Protein AF-A0A372BGS7-F1 (afdb_monomer_lite)

pLDDT: mean 71.55, std 15.85, range [37.12, 92.19]

Structure (mmCIF, N/CA/C/O backbone):
data_AF-A0A372BGS7-F1
#
_entry.id   AF-A0A372BGS7-F1
#
loop_
_atom_site.group_PDB
_atom_site.id
_atom_site.type_symbol
_atom_site.label_atom_id
_atom_site.label_alt_id
_atom_site.label_comp_id
_atom_site.label_asym_id
_atom_site.label_entity_id
_atom_site.label_seq_id
_atom_site.pdbx_PDB_ins_code
_atom_site.Cartn_x
_atom_site.Cartn_y
_atom_site.C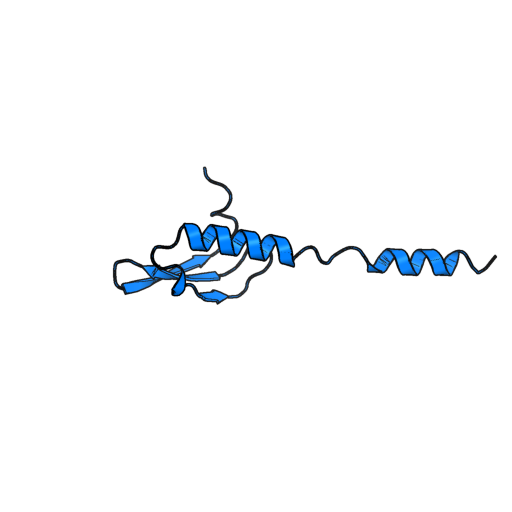artn_z
_atom_site.occupancy
_atom_site.B_iso_or_equiv
_atom_site.auth_seq_id
_atom_site.auth_comp_id
_atom_site.auth_asym_id
_atom_site.auth_atom_id
_atom_site.pdbx_PDB_model_num
ATOM 1 N N . MET A 1 1 ? -30.780 3.563 44.269 1.00 49.47 1 MET A N 1
ATOM 2 C CA . MET A 1 1 ? -30.211 4.624 43.400 1.00 49.47 1 MET A CA 1
ATOM 3 C C . MET A 1 1 ? -28.704 4.433 43.141 1.00 49.47 1 MET A C 1
ATOM 5 O O . MET A 1 1 ? -27.947 5.387 43.195 1.00 49.47 1 MET A O 1
ATOM 9 N N . LYS A 1 2 ? -28.243 3.199 42.866 1.00 50.78 2 LYS A N 1
ATOM 10 C CA . LYS A 1 2 ? -26.811 2.877 42.648 1.00 50.78 2 LYS A CA 1
ATOM 11 C C . LYS A 1 2 ? -26.556 2.078 41.357 1.00 50.78 2 LYS A C 1
ATOM 13 O O . LYS A 1 2 ? -25.416 1.813 41.009 1.00 50.78 2 LYS A O 1
ATOM 18 N N . LYS A 1 3 ? -27.632 1.710 40.643 1.00 51.81 3 LYS A N 1
ATOM 19 C CA . LYS A 1 3 ? -27.596 0.881 39.425 1.00 51.81 3 LYS A CA 1
ATOM 20 C C . LYS A 1 3 ? -27.355 1.690 38.141 1.00 51.81 3 LYS A C 1
ATOM 22 O O . LYS A 1 3 ? -26.894 1.130 37.160 1.00 51.81 3 LYS A O 1
ATOM 27 N N . ILE A 1 4 ? -27.622 3.001 38.164 1.00 56.88 4 ILE A N 1
ATOM 28 C CA . ILE A 1 4 ? -27.514 3.874 36.980 1.00 56.88 4 ILE A CA 1
ATOM 29 C C . ILE A 1 4 ? -26.052 4.275 36.699 1.00 56.88 4 ILE A C 1
ATOM 31 O O . ILE A 1 4 ? -25.681 4.465 35.549 1.00 56.88 4 ILE A O 1
ATOM 35 N N . ILE A 1 5 ? -25.190 4.304 37.725 1.00 57.44 5 ILE A N 1
ATOM 36 C CA . ILE A 1 5 ? -23.762 4.653 37.580 1.00 57.44 5 ILE A CA 1
ATOM 37 C C . ILE A 1 5 ? -22.971 3.556 36.844 1.00 57.44 5 ILE A C 1
ATOM 39 O O . ILE A 1 5 ? -21.992 3.848 36.171 1.00 57.44 5 ILE A O 1
ATOM 43 N N . PHE A 1 6 ? -23.407 2.295 36.915 1.00 52.84 6 PHE A N 1
ATOM 44 C CA . PHE A 1 6 ? -22.729 1.196 36.217 1.00 52.84 6 PHE A CA 1
ATOM 45 C C . PHE A 1 6 ? -23.041 1.138 34.715 1.00 52.84 6 PHE A C 1
ATOM 47 O O . PHE A 1 6 ? -22.252 0.581 33.958 1.00 52.84 6 PHE A O 1
ATOM 54 N N . LEU A 1 7 ? -24.159 1.722 34.268 1.00 54.03 7 LEU A N 1
ATOM 55 C CA . LEU A 1 7 ? -24.585 1.629 32.870 1.00 54.03 7 LEU A CA 1
ATOM 56 C C . LEU A 1 7 ? -23.813 2.595 31.956 1.00 54.03 7 LEU A C 1
ATOM 58 O O . LEU A 1 7 ? -23.579 2.279 30.794 1.00 54.03 7 LEU A O 1
ATOM 62 N N . SER A 1 8 ? -23.348 3.735 32.477 1.00 55.00 8 SER A N 1
ATOM 63 C CA . SER A 1 8 ? -22.560 4.709 31.706 1.00 55.00 8 SER A CA 1
ATOM 64 C C . SER A 1 8 ? -21.117 4.265 31.444 1.00 55.00 8 SER A C 1
ATOM 66 O O . SER A 1 8 ? -20.526 4.681 30.451 1.00 55.00 8 SER A O 1
ATOM 68 N N . LEU A 1 9 ? -20.556 3.387 32.283 1.00 54.16 9 LEU A N 1
ATOM 69 C CA . LEU A 1 9 ? -19.179 2.908 32.130 1.00 54.16 9 LEU A CA 1
ATOM 70 C C . LEU A 1 9 ? -19.027 1.898 30.977 1.00 54.16 9 LEU A C 1
ATOM 72 O O . LEU A 1 9 ? -17.964 1.809 30.371 1.00 54.16 9 LEU A O 1
ATOM 76 N N . VAL A 1 10 ? -20.096 1.172 30.635 1.00 55.84 10 VAL A N 1
ATOM 77 C CA . VAL A 1 10 ? -20.071 0.142 29.581 1.00 55.84 10 VAL A CA 1
ATOM 78 C C . VAL A 1 10 ? -20.196 0.752 28.179 1.00 55.84 10 VAL A C 1
ATOM 80 O O . VAL A 1 10 ? -19.582 0.254 27.239 1.00 55.84 10 VAL A O 1
ATOM 83 N N . LEU A 1 11 ? -20.916 1.871 28.025 1.00 54.84 11 LEU A N 1
ATOM 84 C CA . LEU A 1 11 ? -21.039 2.561 26.732 1.00 54.84 11 LEU A CA 1
ATOM 85 C C . LEU A 1 11 ? -19.790 3.367 26.331 1.00 54.84 11 LEU A C 1
ATOM 87 O O . LEU A 1 11 ? -19.604 3.636 25.148 1.00 54.84 11 LEU A O 1
ATOM 91 N N . GLY A 1 12 ? -18.920 3.727 27.280 1.00 52.69 12 GLY A N 1
ATOM 92 C CA . GLY A 1 12 ? -17.718 4.526 27.007 1.00 52.69 12 GLY A CA 1
ATOM 93 C C . GLY A 1 12 ? -16.570 3.772 26.322 1.00 52.69 12 GLY A C 1
ATOM 94 O O . GLY A 1 12 ? -15.653 4.408 25.815 1.00 52.69 12 GLY A O 1
ATOM 95 N N . LEU A 1 13 ? -16.603 2.435 26.287 1.00 51.16 13 LEU A N 1
ATOM 96 C CA . LEU A 1 13 ? -15.476 1.604 25.832 1.00 51.16 13 LEU A CA 1
ATOM 97 C C . LEU A 1 13 ? -15.624 1.048 24.405 1.00 51.16 13 LEU A C 1
ATOM 99 O O . LEU A 1 13 ? -14.707 0.402 23.906 1.00 51.16 13 LEU A O 1
ATOM 103 N N . VAL A 1 14 ? -16.755 1.283 23.732 1.00 53.88 14 VAL A N 1
ATOM 104 C CA . VAL A 1 14 ? -17.049 0.659 22.422 1.00 53.88 14 VAL A CA 1
ATOM 105 C C . VAL A 1 14 ? -16.654 1.547 21.230 1.00 53.88 14 VAL A C 1
ATOM 107 O O . VAL A 1 14 ? -16.548 1.070 20.102 1.00 53.88 14 VAL A O 1
ATOM 110 N N . GLY A 1 15 ? -16.390 2.835 21.439 1.00 55.09 15 GLY A N 1
ATOM 111 C 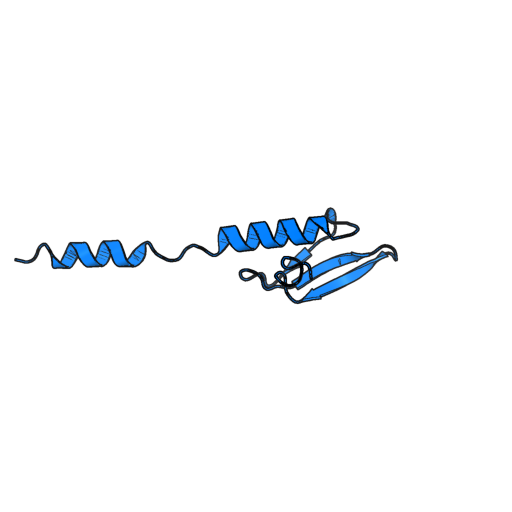CA . GLY A 1 15 ? -16.143 3.773 20.345 1.00 55.09 15 GLY A CA 1
ATOM 112 C C . GLY A 1 15 ? -14.679 4.159 20.199 1.00 55.09 15 GLY A C 1
ATOM 113 O O . GLY A 1 15 ? -14.317 5.158 20.794 1.00 55.09 15 GLY A O 1
ATOM 114 N N . ILE A 1 16 ? -13.883 3.397 19.429 1.00 55.09 16 ILE A N 1
ATOM 115 C CA . ILE A 1 16 ? -12.810 3.850 18.499 1.00 55.09 16 ILE A CA 1
ATOM 116 C C . ILE A 1 16 ? -11.942 2.663 18.013 1.00 55.09 16 ILE A C 1
ATOM 118 O O . ILE A 1 16 ? -10.764 2.565 18.325 1.00 55.09 16 ILE A O 1
ATOM 122 N N . ASN A 1 17 ? -12.480 1.763 17.184 1.00 55.38 17 ASN A N 1
ATOM 123 C CA . ASN A 1 17 ? -11.648 0.815 16.411 1.00 55.38 17 ASN A CA 1
ATOM 124 C C . ASN A 1 17 ? -11.811 1.036 14.894 1.00 55.38 17 ASN A C 1
ATOM 126 O O . ASN A 1 17 ? -11.954 0.097 14.120 1.00 55.38 17 ASN A O 1
ATOM 130 N N . GLY A 1 18 ? -11.831 2.301 14.458 1.00 56.41 18 GLY A N 1
ATOM 131 C CA . GLY A 1 18 ? -12.051 2.683 13.053 1.00 56.41 18 GLY A CA 1
ATOM 132 C C . GLY A 1 18 ? -10.818 2.609 12.139 1.00 56.41 18 GLY A C 1
ATOM 133 O O . GLY A 1 18 ? -10.934 2.903 10.953 1.00 56.41 18 GLY A O 1
ATOM 134 N N . CYS A 1 19 ? -9.641 2.236 12.653 1.00 59.22 19 CYS A N 1
ATOM 135 C CA . CYS A 1 19 ? -8.384 2.326 11.895 1.00 59.22 19 CYS A CA 1
ATOM 136 C C . CYS A 1 19 ? -8.256 1.250 10.796 1.00 59.22 19 CYS A C 1
ATOM 138 O O . CYS A 1 19 ? -7.647 1.487 9.759 1.00 59.22 19 CYS A O 1
ATOM 140 N N . SER A 1 20 ? -8.894 0.089 10.964 1.00 66.50 20 SER A N 1
ATOM 141 C CA . SER A 1 20 ? -8.673 -1.074 10.090 1.00 66.50 20 SER A CA 1
ATOM 142 C C . SER A 1 20 ? -9.280 -0.939 8.687 1.00 66.50 20 SER A C 1
ATOM 144 O O . SER A 1 20 ? -8.724 -1.459 7.722 1.00 66.50 20 SER A O 1
ATOM 146 N N . LYS A 1 21 ? -10.424 -0.252 8.551 1.00 76.38 21 LYS A N 1
ATOM 147 C CA . LYS A 1 21 ? -11.109 -0.091 7.253 1.00 76.38 21 LYS A CA 1
ATOM 148 C C . LYS A 1 21 ? -10.346 0.862 6.334 1.00 76.38 21 LYS A C 1
ATOM 150 O O . LYS A 1 21 ? -10.137 0.558 5.165 1.00 76.38 21 LYS A O 1
ATOM 155 N N . VAL A 1 22 ? -9.883 1.971 6.903 1.00 79.44 22 VAL A N 1
ATOM 156 C CA . VAL A 1 22 ? -9.146 3.023 6.196 1.00 79.44 22 VAL A CA 1
ATOM 157 C C . VAL A 1 22 ? -7.812 2.511 5.650 1.00 79.44 22 VAL A C 1
ATOM 159 O O . VAL A 1 22 ? -7.464 2.778 4.502 1.00 79.44 22 VAL A O 1
ATOM 162 N N . GLU A 1 23 ? -7.068 1.743 6.446 1.00 79.62 23 GLU A N 1
ATOM 163 C CA . GLU A 1 23 ? -5.773 1.200 6.019 1.00 79.62 23 GLU A CA 1
ATOM 164 C C . GLU A 1 23 ? -5.918 0.203 4.870 1.00 79.62 23 GLU A C 1
ATOM 166 O O . GLU A 1 23 ? -5.100 0.197 3.951 1.00 79.62 23 GLU A O 1
ATOM 171 N N . LYS A 1 24 ? -6.973 -0.619 4.896 1.00 83.06 24 LYS A N 1
ATOM 172 C CA . LYS A 1 24 ? -7.261 -1.570 3.822 1.00 83.06 24 LYS A CA 1
ATOM 173 C C . LYS A 1 24 ? -7.569 -0.849 2.507 1.00 83.06 24 LYS A C 1
ATOM 175 O O . LYS A 1 24 ? -6.930 -1.143 1.502 1.00 83.06 24 LYS A O 1
ATOM 180 N N . GLU A 1 25 ? -8.480 0.122 2.536 1.00 83.94 25 GLU A N 1
ATOM 181 C CA . GLU A 1 25 ? -8.855 0.910 1.352 1.00 83.94 25 GLU A CA 1
ATOM 182 C C . GLU A 1 25 ? -7.649 1.662 0.771 1.00 83.94 25 GLU A C 1
ATOM 184 O O . GLU A 1 25 ? -7.431 1.662 -0.438 1.00 83.94 25 GLU A O 1
ATOM 189 N N . SER A 1 26 ? -6.807 2.230 1.635 1.00 81.81 26 SER A N 1
ATOM 190 C CA . SER A 1 26 ? -5.590 2.931 1.216 1.00 81.81 26 SER A CA 1
ATOM 191 C C . SER A 1 26 ? -4.571 2.004 0.544 1.00 81.81 26 SER A C 1
ATOM 193 O O . SER A 1 26 ? -3.960 2.375 -0.458 1.00 81.81 26 SER A O 1
ATOM 195 N N . LYS A 1 27 ? -4.391 0.782 1.063 1.00 85.25 27 LYS A N 1
ATOM 196 C CA . LYS A 1 27 ? -3.505 -0.218 0.449 1.00 85.25 27 LYS A CA 1
ATOM 197 C C . LYS A 1 27 ? -4.016 -0.659 -0.918 1.00 85.25 27 LYS A C 1
ATOM 199 O O . LYS A 1 27 ? -3.238 -0.685 -1.865 1.00 85.25 27 LYS A O 1
ATOM 204 N N . GLU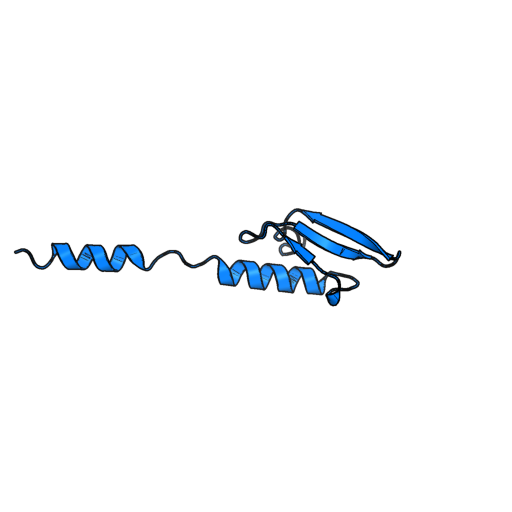 A 1 28 ? -5.304 -0.973 -1.024 1.00 88.50 28 GLU A N 1
ATOM 205 C CA . GLU A 1 28 ? -5.935 -1.387 -2.284 1.00 88.50 28 GLU A CA 1
ATOM 206 C C . GLU A 1 28 ? -5.832 -0.290 -3.351 1.00 88.50 28 GLU A C 1
ATOM 208 O O . GLU A 1 28 ? -5.444 -0.570 -4.488 1.00 88.50 28 GLU A O 1
ATOM 213 N N . ALA A 1 29 ? -6.080 0.968 -2.970 1.00 85.25 29 ALA A N 1
ATOM 214 C CA . ALA A 1 29 ? -5.923 2.111 -3.860 1.00 85.25 29 ALA A CA 1
ATOM 215 C C . ALA A 1 29 ? -4.485 2.229 -4.380 1.00 85.25 29 ALA A C 1
ATOM 21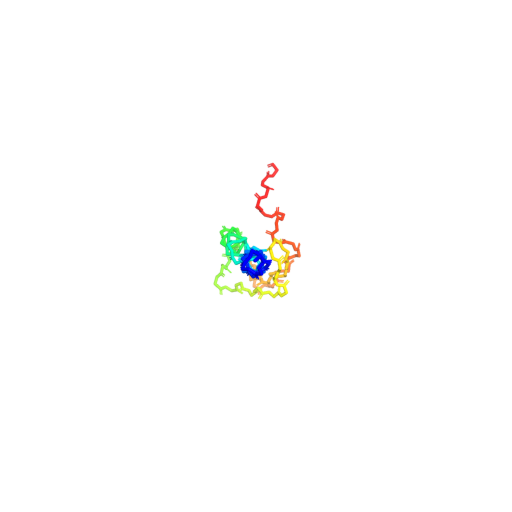7 O O . AL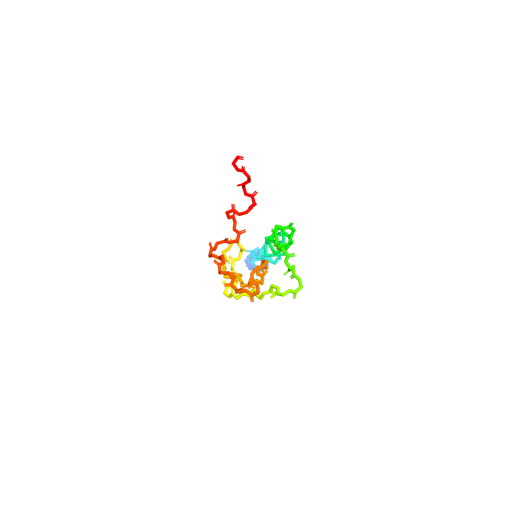A A 1 29 ? -4.284 2.347 -5.587 1.00 85.25 29 ALA A O 1
ATOM 218 N N . ILE A 1 30 ? -3.471 2.122 -3.515 1.00 84.88 30 ILE A N 1
ATOM 219 C CA . ILE A 1 30 ? -2.076 2.172 -3.968 1.00 84.88 30 ILE A CA 1
ATOM 220 C C . ILE A 1 30 ? -1.731 1.014 -4.888 1.00 84.88 30 ILE A C 1
ATOM 222 O O . ILE A 1 30 ? -1.181 1.265 -5.956 1.00 84.88 30 ILE A O 1
ATOM 226 N N . LEU A 1 31 ? -2.059 -0.225 -4.518 1.00 88.62 31 LEU A N 1
ATOM 227 C CA . LEU A 1 31 ? -1.744 -1.400 -5.336 1.00 88.62 31 LEU A CA 1
ATOM 228 C C . LEU A 1 31 ? -2.267 -1.251 -6.771 1.00 88.62 31 LEU A C 1
ATOM 230 O O . LEU A 1 31 ? -1.565 -1.615 -7.707 1.00 88.62 31 LEU A O 1
ATOM 234 N N . SER A 1 32 ? -3.437 -0.629 -6.959 1.00 88.69 32 SER A N 1
ATOM 235 C CA . SER A 1 32 ? -3.993 -0.361 -8.294 1.00 88.69 32 SER A CA 1
ATOM 236 C C . SER A 1 32 ? -3.176 0.623 -9.148 1.00 88.69 32 SER A C 1
ATOM 238 O O . SER A 1 32 ? -3.302 0.630 -10.371 1.00 88.69 32 SER A O 1
ATOM 240 N N . THR A 1 33 ? -2.328 1.443 -8.522 1.00 84.12 33 THR A N 1
ATOM 241 C CA . THR A 1 33 ? -1.489 2.453 -9.192 1.00 84.12 33 THR A CA 1
ATOM 242 C C . THR A 1 33 ? -0.057 1.984 -9.450 1.00 84.12 33 THR A C 1
ATOM 244 O O . THR A 1 33 ? 0.660 2.596 -10.244 1.00 84.12 33 THR A O 1
ATOM 247 N N . LEU A 1 34 ? 0.383 0.912 -8.784 1.00 85.75 34 LEU A N 1
ATOM 248 C CA . LEU A 1 34 ? 1.754 0.424 -8.875 1.00 85.75 34 LEU A CA 1
ATOM 249 C C . LEU A 1 34 ? 1.984 -0.393 -10.147 1.00 85.75 34 LEU A C 1
ATOM 251 O O . LEU A 1 34 ? 1.113 -1.112 -10.627 1.00 85.75 34 LEU A O 1
ATOM 255 N N . LYS A 1 35 ? 3.210 -0.318 -10.674 1.00 88.31 35 LYS A N 1
ATOM 256 C CA . LYS A 1 35 ? 3.615 -1.099 -11.850 1.00 88.31 35 LYS A CA 1
ATOM 257 C C . LYS A 1 35 ? 3.710 -2.597 -11.553 1.00 88.31 35 LYS A C 1
ATOM 259 O O . LYS A 1 35 ? 3.367 -3.404 -12.412 1.00 88.31 35 LYS A O 1
ATOM 264 N N . ASP A 1 36 ? 4.213 -2.930 -10.369 1.00 89.88 36 ASP A N 1
ATOM 265 C CA . ASP A 1 36 ? 4.386 -4.288 -9.858 1.00 89.88 36 ASP A CA 1
ATOM 266 C C . ASP A 1 36 ? 3.805 -4.351 -8.431 1.00 89.88 36 ASP A C 1
ATOM 268 O O . ASP A 1 36 ? 4.534 -4.144 -7.454 1.00 89.88 36 ASP A O 1
ATOM 272 N N . PRO A 1 37 ? 2.479 -4.528 -8.292 1.00 90.12 37 PRO A N 1
ATOM 273 C CA . PRO A 1 37 ? 1.804 -4.503 -6.995 1.00 90.12 37 PRO A CA 1
ATOM 274 C C . PRO A 1 37 ? 2.261 -5.627 -6.059 1.00 90.12 37 PRO A C 1
ATOM 276 O O . PRO A 1 37 ? 2.307 -5.418 -4.849 1.00 90.12 37 PRO A O 1
ATOM 279 N N . ASP A 1 38 ? 2.666 -6.779 -6.595 1.00 92.19 38 ASP A N 1
ATOM 280 C CA . ASP A 1 38 ? 3.124 -7.920 -5.792 1.00 92.19 38 ASP A CA 1
ATOM 281 C C . ASP A 1 38 ? 4.483 -7.653 -5.126 1.00 92.19 38 ASP A C 1
ATOM 283 O O . ASP A 1 38 ? 4.812 -8.242 -4.096 1.00 92.19 38 ASP A O 1
ATOM 287 N N . SER A 1 39 ? 5.267 -6.717 -5.671 1.00 89.75 39 SER A N 1
ATOM 288 C CA . SER A 1 39 ? 6.521 -6.256 -5.064 1.00 89.75 39 SER A CA 1
ATOM 289 C C . SER A 1 39 ? 6.335 -5.244 -3.925 1.00 89.75 39 SER A C 1
ATOM 291 O O . SER A 1 39 ? 7.321 -4.858 -3.288 1.00 89.75 39 SER A O 1
ATOM 293 N N . ALA A 1 40 ? 5.105 -4.774 -3.684 1.00 90.25 40 ALA A N 1
ATOM 294 C CA . ALA A 1 40 ? 4.835 -3.680 -2.764 1.00 90.25 40 ALA A CA 1
ATOM 295 C C . ALA A 1 40 ? 5.053 -4.084 -1.299 1.00 90.25 40 ALA A C 1
ATOM 297 O O . ALA A 1 40 ? 4.436 -5.010 -0.773 1.00 90.25 40 ALA A O 1
ATOM 298 N N . GLN A 1 41 ? 5.889 -3.322 -0.602 1.00 90.56 41 GLN A N 1
ATOM 299 C CA . GLN A 1 41 ? 6.147 -3.473 0.824 1.00 90.56 41 GLN A CA 1
ATOM 300 C C . GLN A 1 41 ? 5.632 -2.243 1.562 1.00 90.56 41 GLN A C 1
ATOM 302 O O . GLN A 1 41 ? 6.123 -1.134 1.354 1.00 90.56 41 GLN A O 1
ATOM 307 N N . PHE A 1 42 ? 4.640 -2.449 2.427 1.00 88.38 42 PHE A N 1
ATOM 308 C CA . PHE A 1 42 ? 4.019 -1.395 3.226 1.00 88.38 42 PHE A CA 1
ATOM 309 C C . PHE A 1 42 ? 4.621 -1.362 4.629 1.00 88.38 42 PHE A C 1
ATOM 311 O O . PHE A 1 42 ? 4.612 -2.376 5.328 1.00 88.38 42 PHE A O 1
ATOM 318 N N . GLN A 1 43 ? 5.089 -0.195 5.061 1.00 86.88 43 GLN A N 1
ATOM 319 C CA . GLN A 1 43 ? 5.696 0.032 6.372 1.00 86.88 43 GLN A CA 1
ATOM 320 C C . GLN A 1 43 ? 5.109 1.286 7.028 1.00 86.88 43 GLN A C 1
ATOM 322 O O . GLN A 1 43 ? 4.583 2.171 6.353 1.00 86.88 43 GLN A O 1
ATOM 327 N N . ASN A 1 44 ? 5.167 1.349 8.362 1.00 83.81 44 ASN A N 1
ATOM 328 C CA . ASN A 1 44 ? 4.732 2.510 9.152 1.00 83.81 44 ASN A CA 1
ATOM 329 C C . ASN A 1 44 ? 3.303 3.005 8.829 1.00 83.81 44 ASN A C 1
ATOM 331 O O . ASN A 1 44 ? 3.028 4.203 8.873 1.00 83.81 44 ASN A O 1
ATOM 335 N N . ILE A 1 45 ? 2.390 2.079 8.506 1.00 82.62 45 ILE A N 1
ATOM 336 C CA . ILE A 1 45 ? 1.013 2.396 8.105 1.00 82.62 45 ILE A CA 1
ATOM 337 C C . ILE A 1 45 ? 0.196 2.840 9.323 1.00 82.62 45 ILE A C 1
ATOM 339 O O . ILE A 1 45 ? 0.148 2.137 10.332 1.00 82.62 45 ILE A O 1
ATOM 343 N N . LYS A 1 46 ? -0.438 4.010 9.218 1.00 78.94 46 LYS A N 1
ATOM 344 C CA . LYS A 1 46 ? -1.395 4.572 10.177 1.00 78.94 46 LYS A CA 1
ATOM 345 C C . LYS A 1 46 ? -2.477 5.332 9.415 1.00 78.94 46 LYS A C 1
ATOM 347 O O . LYS A 1 46 ? -2.244 6.448 8.944 1.00 78.94 46 LYS A O 1
ATOM 352 N N . GLY A 1 47 ? -3.664 4.741 9.290 1.00 78.00 47 GLY A N 1
ATOM 353 C CA . GLY A 1 47 ? -4.753 5.325 8.500 1.00 78.00 47 GLY A CA 1
ATOM 354 C C . GLY A 1 47 ? -4.346 5.538 7.034 1.00 78.00 47 GLY A C 1
ATOM 355 O O . GLY A 1 47 ? -3.975 4.587 6.354 1.00 78.00 47 GLY A O 1
ATOM 356 N N . TYR A 1 48 ? -4.390 6.788 6.559 1.00 77.38 48 TYR A N 1
ATOM 357 C CA . TYR A 1 48 ? -3.983 7.186 5.200 1.00 77.38 48 TYR A CA 1
ATOM 358 C C . TYR A 1 48 ? -2.492 7.544 5.083 1.00 77.38 48 TYR A C 1
ATOM 360 O O . TYR A 1 48 ? -2.055 8.105 4.084 1.00 77.38 48 TYR A O 1
ATOM 368 N N . CYS A 1 49 ? -1.684 7.295 6.107 1.00 78.12 49 CYS A N 1
ATOM 369 C CA . CYS A 1 49 ? -0.269 7.647 6.109 1.00 78.12 49 CYS A CA 1
ATOM 370 C C . CYS A 1 49 ? 0.588 6.394 6.227 1.00 78.12 49 CYS A C 1
ATOM 372 O O . CYS A 1 49 ? 0.218 5.441 6.905 1.00 78.12 49 CYS A O 1
ATOM 374 N N . GLY A 1 50 ? 1.745 6.412 5.580 1.00 82.69 50 GLY A N 1
ATOM 375 C CA . GLY A 1 50 ? 2.736 5.354 5.672 1.00 82.69 50 GLY A CA 1
ATOM 376 C C . GLY A 1 50 ? 3.713 5.409 4.514 1.00 82.69 50 GLY A C 1
ATOM 377 O O . GLY A 1 50 ? 3.673 6.332 3.693 1.00 82.69 50 GLY A O 1
ATOM 378 N N . GLU A 1 51 ? 4.577 4.409 4.485 1.00 84.19 51 GLU A N 1
ATOM 379 C CA . GLU A 1 51 ? 5.618 4.230 3.487 1.00 84.19 51 GLU A CA 1
ATOM 380 C C . GLU A 1 51 ? 5.273 3.005 2.647 1.00 84.19 51 GLU A C 1
ATOM 382 O O . GLU A 1 51 ? 4.974 1.932 3.179 1.00 84.19 51 GLU A O 1
ATOM 387 N N . VAL A 1 52 ? 5.313 3.153 1.327 1.00 87.44 52 VAL A N 1
ATOM 388 C CA . VAL A 1 52 ? 5.236 2.020 0.403 1.00 87.44 52 VAL A CA 1
ATOM 389 C C . VAL A 1 52 ? 6.464 2.015 -0.484 1.00 87.44 52 VAL A C 1
ATOM 391 O O . VAL A 1 52 ? 6.838 3.040 -1.051 1.00 87.44 52 VAL A O 1
ATOM 394 N N . ASN A 1 53 ? 7.089 0.850 -0.597 1.00 87.81 53 ASN A N 1
ATOM 395 C CA . ASN A 1 53 ? 8.190 0.617 -1.511 1.00 87.81 53 ASN A CA 1
ATOM 396 C C . ASN A 1 53 ? 7.776 -0.409 -2.569 1.00 87.81 53 ASN A C 1
ATOM 398 O O . ASN A 1 53 ? 7.291 -1.477 -2.208 1.00 87.8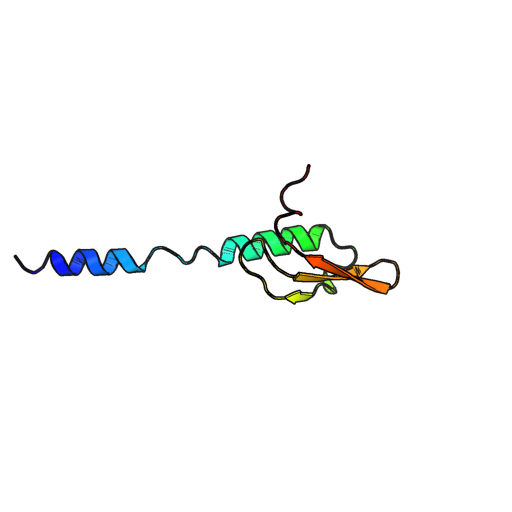1 53 ASN A O 1
ATOM 402 N N . SER A 1 54 ? 7.955 -0.104 -3.855 1.00 89.38 54 SER A N 1
ATOM 403 C CA . SER A 1 54 ? 7.592 -1.010 -4.955 1.00 89.38 54 SER A CA 1
ATOM 404 C C . SER A 1 54 ? 8.565 -0.932 -6.124 1.00 89.38 54 SER A C 1
ATOM 406 O O . SER A 1 54 ? 9.237 0.084 -6.328 1.00 89.38 54 SER A O 1
ATOM 408 N N . LYS A 1 55 ? 8.639 -2.017 -6.895 1.00 88.38 55 LYS A N 1
ATOM 409 C CA . LYS A 1 55 ? 9.505 -2.127 -8.061 1.00 88.38 55 LYS A CA 1
ATOM 410 C C . LYS A 1 55 ? 8.938 -1.328 -9.237 1.00 88.38 55 LYS A C 1
ATOM 412 O O . LYS A 1 55 ? 7.761 -1.420 -9.580 1.00 88.38 55 LYS A O 1
ATOM 417 N N . ASN A 1 56 ? 9.799 -0.553 -9.884 1.00 81.88 56 ASN A N 1
ATOM 418 C CA . ASN A 1 56 ? 9.481 0.214 -11.082 1.00 81.88 56 ASN A CA 1
ATOM 419 C C . ASN A 1 56 ? 9.961 -0.498 -12.361 1.00 81.88 56 ASN A C 1
ATOM 421 O O . ASN A 1 56 ? 10.666 -1.508 -12.319 1.00 81.88 56 ASN A O 1
ATOM 425 N N . SER A 1 57 ? 9.606 0.057 -13.524 1.00 82.00 57 SER A N 1
ATOM 426 C CA . SER A 1 57 ? 9.963 -0.500 -14.840 1.00 82.00 57 SER A CA 1
ATOM 427 C C . SER A 1 57 ? 11.472 -0.600 -15.104 1.00 82.00 57 SER A C 1
ATOM 429 O O . SER A 1 57 ? 11.881 -1.336 -15.995 1.00 82.00 57 SER A O 1
ATOM 431 N N . TYR A 1 58 ? 12.299 0.120 -14.345 1.00 84.62 58 TYR A N 1
ATOM 432 C CA . TYR A 1 58 ? 13.759 0.098 -14.452 1.00 84.62 58 TYR A CA 1
ATOM 433 C C . TYR A 1 58 ? 14.400 -0.918 -13.493 1.00 84.62 58 TYR A C 1
ATOM 435 O O . TYR A 1 58 ? 15.620 -0.976 -13.373 1.00 84.62 58 TYR A O 1
ATOM 443 N N . GLY A 1 59 ? 13.586 -1.709 -12.787 1.00 80.25 59 GLY A N 1
ATOM 444 C CA . GLY A 1 59 ? 14.037 -2.696 -11.809 1.00 80.25 59 GLY A CA 1
ATOM 445 C C . GLY A 1 59 ? 14.445 -2.108 -10.457 1.00 80.25 59 GLY A C 1
ATOM 446 O O . GLY A 1 59 ? 14.840 -2.868 -9.575 1.00 80.25 59 GLY A O 1
ATOM 447 N N . GLY A 1 60 ? 14.333 -0.788 -10.284 1.00 76.44 60 GLY A N 1
ATOM 448 C CA . GLY A 1 60 ? 14.597 -0.089 -9.030 1.00 76.44 60 GLY A CA 1
ATOM 449 C C . GLY A 1 60 ? 13.366 -0.011 -8.131 1.00 76.44 60 GLY A C 1
ATOM 450 O O . GLY A 1 60 ? 12.248 -0.279 -8.563 1.00 76.44 60 GLY A O 1
ATOM 451 N N . TYR A 1 61 ? 13.581 0.389 -6.884 1.00 78.56 61 TYR A N 1
ATOM 452 C CA . TYR A 1 61 ? 12.545 0.527 -5.863 1.00 78.56 61 TYR A CA 1
ATOM 453 C C . TYR A 1 61 ? 12.212 2.008 -5.636 1.00 78.56 61 TYR A C 1
ATOM 455 O O . TYR A 1 61 ? 13.118 2.836 -5.521 1.00 78.56 61 TYR A O 1
ATOM 463 N N . SER A 1 62 ? 10.925 2.358 -5.608 1.00 76.69 62 SER A N 1
ATOM 464 C CA . SER A 1 62 ? 10.439 3.728 -5.400 1.00 76.69 62 SER A CA 1
ATOM 465 C C . SER A 1 62 ? 9.635 3.829 -4.104 1.00 76.69 62 SER A C 1
ATOM 467 O O . SER A 1 62 ? 8.734 3.023 -3.879 1.00 76.69 62 SER A O 1
ATOM 469 N N . ILE A 1 63 ? 9.960 4.830 -3.275 1.00 75.75 63 ILE A N 1
ATOM 470 C CA . ILE A 1 63 ? 9.305 5.094 -1.985 1.00 75.75 63 ILE A CA 1
ATOM 471 C C . ILE A 1 63 ? 8.198 6.135 -2.182 1.00 75.75 63 ILE A C 1
ATOM 473 O O . ILE A 1 63 ? 8.481 7.254 -2.617 1.00 75.75 63 ILE A O 1
ATOM 477 N N . CYS A 1 64 ? 6.959 5.807 -1.814 1.00 68.50 64 CYS A N 1
ATOM 478 C CA . CYS A 1 64 ? 5.891 6.794 -1.652 1.00 68.50 64 CYS A CA 1
ATOM 479 C C . CYS A 1 64 ? 5.630 7.029 -0.162 1.00 68.50 64 CYS A C 1
ATOM 481 O O . CYS A 1 64 ? 5.284 6.107 0.576 1.00 68.50 64 CYS A O 1
ATOM 483 N N . ASN A 1 65 ? 5.787 8.285 0.255 1.00 61.69 65 ASN A N 1
ATOM 484 C CA . ASN A 1 65 ? 5.416 8.762 1.578 1.00 61.69 65 ASN A CA 1
ATOM 485 C C . ASN A 1 65 ? 4.028 9.390 1.461 1.00 61.69 65 ASN A C 1
ATOM 487 O O . ASN A 1 65 ? 3.855 10.283 0.631 1.00 61.69 65 ASN A O 1
ATOM 491 N N . ASN A 1 66 ? 3.093 8.969 2.315 1.00 63.72 66 ASN A N 1
ATOM 492 C CA . ASN A 1 66 ? 1.672 9.350 2.318 1.00 63.72 66 ASN A CA 1
ATOM 493 C C . ASN A 1 66 ? 0.801 8.444 1.426 1.00 63.72 66 ASN A C 1
ATOM 495 O O . ASN A 1 66 ? 0.939 8.422 0.208 1.00 63.72 66 ASN A O 1
ATOM 499 N N . LEU A 1 67 ? -0.099 7.693 2.068 1.00 61.50 67 LEU A N 1
ATOM 500 C CA . LEU A 1 67 ? -1.012 6.736 1.438 1.00 61.50 67 LEU A CA 1
ATOM 501 C C . LEU A 1 67 ? -2.317 7.401 0.949 1.00 61.50 67 LEU A C 1
ATOM 503 O O . LEU A 1 67 ? -3.063 6.811 0.176 1.00 61.50 67 LEU A O 1
ATOM 507 N N . GLY A 1 68 ? -2.609 8.616 1.421 1.00 56.31 68 GLY A N 1
ATOM 508 C CA . GLY A 1 68 ? -3.839 9.359 1.151 1.00 56.31 68 GLY A CA 1
ATOM 509 C C . GLY A 1 68 ? -3.754 10.280 -0.060 1.00 56.31 68 GLY A C 1
ATOM 510 O O . GLY A 1 68 ? -4.784 10.654 -0.614 1.00 56.31 68 GLY A O 1
ATOM 511 N N . SER A 1 69 ? -2.549 10.629 -0.510 1.00 54.22 69 SER A N 1
ATOM 512 C CA . SER A 1 69 ? -2.330 11.455 -1.704 1.00 54.22 69 SER A CA 1
ATOM 513 C C . SER A 1 69 ? -2.703 10.747 -3.013 1.00 54.22 69 SER A C 1
ATOM 515 O O . SER A 1 69 ? -2.935 11.421 -4.011 1.00 54.22 69 SER A O 1
ATOM 517 N N . THR A 1 70 ? -2.815 9.417 -3.015 1.00 51.28 70 THR A N 1
ATOM 518 C CA . THR A 1 70 ? -3.331 8.604 -4.133 1.00 51.28 70 THR A CA 1
ATOM 519 C C . THR A 1 70 ? -4.857 8.467 -4.140 1.00 51.28 70 THR A C 1
ATOM 521 O O . THR A 1 70 ? -5.422 8.137 -5.178 1.00 51.28 70 THR A O 1
ATOM 524 N N . LEU A 1 71 ? -5.538 8.725 -3.015 1.00 47.22 71 LEU A N 1
ATOM 525 C CA . LEU A 1 71 ? -6.998 8.591 -2.879 1.00 47.22 71 LEU A CA 1
ATOM 526 C C . LEU A 1 71 ? -7.780 9.846 -3.288 1.00 47.22 71 LEU A C 1
ATOM 528 O O . LEU A 1 71 ? -8.983 9.764 -3.524 1.00 47.22 71 LEU A O 1
ATOM 532 N N . HIS A 1 72 ? -7.111 10.992 -3.406 1.00 38.72 72 HIS A N 1
ATOM 533 C CA . HIS A 1 72 ? -7.686 12.177 -4.031 1.00 38.72 72 HIS A CA 1
ATOM 534 C C . HIS A 1 72 ? -7.049 12.378 -5.407 1.00 38.72 72 HIS A C 1
ATOM 536 O O . HIS A 1 72 ? -5.979 12.987 -5.497 1.00 38.72 72 HIS A O 1
ATOM 542 N N . PRO A 1 73 ? -7.679 11.877 -6.487 1.00 37.12 73 PRO A N 1
ATOM 543 C CA . PRO A 1 73 ? -7.337 12.344 -7.817 1.00 37.12 73 PRO A CA 1
ATOM 544 C C . PRO A 1 73 ? -7.584 13.856 -7.862 1.00 37.12 73 PRO A C 1
ATOM 546 O O . PRO A 1 73 ? -8.629 14.340 -7.421 1.00 37.12 73 PRO A O 1
ATOM 549 N N . LYS A 1 74 ? -6.580 14.595 -8.330 1.00 39.41 74 LYS A N 1
ATOM 550 C CA . LYS A 1 74 ? -6.753 15.983 -8.759 1.00 39.41 74 LYS A CA 1
ATOM 551 C C . LYS A 1 74 ? -7.610 16.033 -10.017 1.00 39.41 74 LYS A C 1
ATOM 553 O O . LYS A 1 74 ? -7.455 15.110 -10.848 1.00 39.41 74 LYS A O 1
#

Radius of gyration: 19.41 Å; chains: 1; bounding box: 45×24×58 Å

Sequence (74 aa):
MKKIIFLSLVLGLVGINGCSKVEKESKEAILSTLKDPDSAQFQNIKGYCGEVNSKNSYGGYSICNNLGSTLHPK

Secondary structure (DSSP, 8-state):
--SSHHHHHHHTTSS---HHHHHHHHHHHHHHH-SSGGG-EEEEEETTEEEEEEE-TTS-EEEEE-SSTTTS--

Foldseek 3Di:
DPVVVVVVVVVVPPPDPPFVVQQVVLLVLVLVVDPASVQWDWAPDTRQFTWIWGADPVRDIDIDTGSCVSVDDD